Protein AF-A0A960JFP2-F1 (afdb_monomer)

Sequence (127 aa):
MFCPKCGKADQESDTFCRQCGVYLPDIDSLAKKQTTPEDHLKANTVMTFLTGIVSITLAIILYAMFLGKENTPVIIYIVAGFLTAMFAWQVQVFIRNLMLKKQLKEKRVIRDKGENDQNVIQPKPAN

Mean predicted aligned error: 14.15 Å

Foldseek 3Di:
DADPPPGDPDDDAQAADPPPRHHHHDPVVVVVPPPPVVVVLVVVLVVLVVVLVVLVVVLVVLCVVPVPDPPDDPVNVVSSVVSVVVSVVSVVVNVVSVVVVVVVVVVVVVVVVVVVVVVVPDPDPDD

Solvent-accessible surface area (backbone atoms only — not comparable to full-atom values): 7516 Å² total; per-residue (Å²): 79,65,40,93,88,77,65,48,67,86,44,66,68,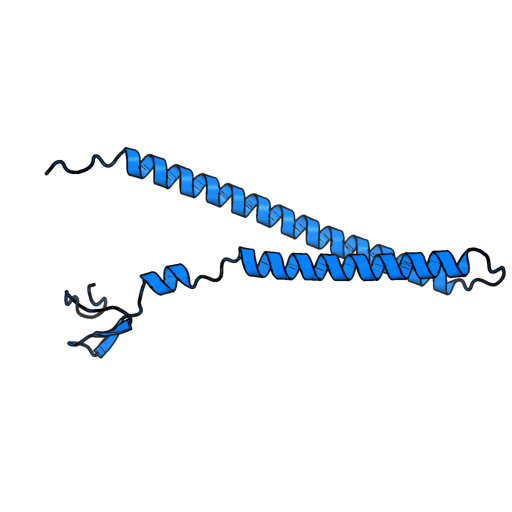70,36,60,41,93,84,78,66,49,75,37,74,40,64,70,58,54,67,68,62,55,72,52,72,63,56,62,51,48,55,52,51,53,52,53,50,52,52,47,50,54,54,49,53,52,49,49,51,53,52,65,73,46,76,82,48,95,81,66,63,72,64,57,59,54,51,48,52,51,50,51,52,54,46,52,49,52,50,53,55,48,53,54,52,49,52,52,49,52,54,53,52,52,54,47,54,54,50,56,50,54,53,51,58,55,57,69,72,54,73,77,83,82,127

Radius of gyration: 27.84 Å; Cα contacts (8 Å, |Δi|>4): 56; chains: 1; bounding box: 59×26×82 Å

Secondary structure (DSSP, 8-state):
---TTT--S-PPTTEE-TTT--EE--HHHHHHTS--HHHHHHHHHHHHHHHHHHHHHHHHHHHHHHTT-TT--THHHHHHHHHHHHHHHHHHHHHHHHHHHHHHHHHHHHHHHHHHHHHHHS-----

Structure (mmCIF, N/CA/C/O backbone):
data_AF-A0A960JFP2-F1
#
_entry.id   AF-A0A960JFP2-F1
#
loop_
_atom_site.group_PDB
_atom_site.id
_atom_site.type_symbol
_atom_site.label_atom_id
_atom_site.label_alt_id
_atom_site.label_comp_id
_atom_site.label_asym_id
_atom_site.label_entity_id
_atom_site.label_seq_id
_atom_site.pdbx_PDB_ins_code
_atom_site.Cartn_x
_atom_site.Cartn_y
_atom_site.Cartn_z
_atom_site.occupancy
_atom_site.B_iso_or_equiv
_atom_site.auth_seq_id
_atom_site.auth_comp_id
_atom_site.auth_asym_id
_atom_site.auth_atom_id
_atom_site.pdbx_PDB_model_num
ATOM 1 N N . MET A 1 1 ? 12.123 -1.844 -39.409 1.00 78.81 1 MET A N 1
ATOM 2 C CA . MET A 1 1 ? 12.119 -3.156 -38.706 1.00 78.81 1 MET A CA 1
ATOM 3 C C . MET A 1 1 ? 11.723 -4.291 -39.650 1.00 78.81 1 MET A C 1
ATOM 5 O O . MET A 1 1 ? 11.262 -4.013 -40.755 1.00 78.81 1 MET A O 1
ATOM 9 N N . PHE A 1 2 ? 11.899 -5.548 -39.229 1.00 88.88 2 PHE A N 1
ATOM 10 C CA . PHE A 1 2 ? 11.530 -6.734 -40.011 1.00 88.88 2 PHE A CA 1
ATOM 11 C C . PHE A 1 2 ? 10.124 -7.233 -39.662 1.00 88.88 2 PHE A C 1
ATOM 13 O O . PHE A 1 2 ? 9.726 -7.226 -38.499 1.00 88.88 2 PHE A O 1
ATOM 20 N N . CYS A 1 3 ? 9.382 -7.715 -40.660 1.00 90.62 3 CYS A N 1
ATOM 21 C CA . CYS A 1 3 ? 8.095 -8.369 -40.424 1.00 90.62 3 CYS A CA 1
ATOM 22 C C . CYS A 1 3 ? 8.292 -9.801 -39.883 1.00 90.62 3 CYS A C 1
ATOM 24 O O . CYS A 1 3 ? 8.909 -10.614 -40.575 1.00 90.62 3 CYS A O 1
ATOM 26 N N . PRO A 1 4 ? 7.702 -10.176 -38.732 1.00 87.38 4 PRO A N 1
ATOM 27 C CA . PRO A 1 4 ? 7.876 -11.511 -38.148 1.00 87.38 4 PRO A CA 1
ATOM 28 C C . PRO A 1 4 ? 7.197 -12.625 -38.957 1.00 87.38 4 PRO A C 1
ATOM 30 O O . PRO A 1 4 ? 7.538 -13.793 -38.809 1.00 87.38 4 PRO A O 1
ATOM 33 N N . LYS A 1 5 ? 6.228 -12.279 -39.814 1.00 90.88 5 LYS A N 1
ATOM 34 C CA . LYS A 1 5 ? 5.463 -13.256 -40.600 1.00 90.88 5 LYS A CA 1
ATOM 35 C C . LYS A 1 5 ? 6.095 -13.562 -41.958 1.00 90.88 5 LYS A C 1
ATOM 37 O O . LYS A 1 5 ? 6.000 -14.689 -42.425 1.00 90.88 5 LYS A O 1
ATOM 42 N N . CYS A 1 6 ? 6.693 -12.566 -42.614 1.00 92.12 6 CYS A N 1
ATOM 43 C CA . CYS A 1 6 ? 7.217 -12.714 -43.979 1.00 92.12 6 CYS A CA 1
ATOM 44 C C . CYS A 1 6 ? 8.692 -12.326 -44.149 1.00 92.12 6 CYS A C 1
ATOM 46 O O . CYS A 1 6 ? 9.213 -12.443 -45.253 1.00 92.12 6 CYS A O 1
ATOM 48 N N . GLY A 1 7 ? 9.360 -11.836 -43.101 1.00 89.88 7 GLY A N 1
ATOM 49 C CA . GLY A 1 7 ? 10.792 -11.522 -43.117 1.00 89.88 7 GLY A CA 1
ATOM 50 C C . GLY A 1 7 ? 11.191 -10.268 -43.901 1.00 89.88 7 GLY A C 1
ATOM 51 O O . GLY A 1 7 ? 12.378 -9.978 -44.011 1.00 89.88 7 GLY A O 1
ATOM 52 N N . LYS A 1 8 ? 10.239 -9.499 -44.447 1.00 91.44 8 LYS A N 1
ATOM 53 C CA . LYS A 1 8 ? 10.557 -8.290 -45.223 1.00 91.44 8 LYS A CA 1
ATOM 54 C C . LYS A 1 8 ? 11.175 -7.202 -44.339 1.00 91.44 8 LYS A C 1
ATOM 56 O O . LYS A 1 8 ? 10.623 -6.896 -43.280 1.00 91.44 8 LYS A O 1
ATOM 61 N N . ALA A 1 9 ? 12.285 -6.628 -44.801 1.00 87.38 9 ALA A N 1
ATOM 62 C CA . ALA A 1 9 ? 12.985 -5.507 -44.174 1.00 87.38 9 ALA A CA 1
ATOM 63 C C . ALA A 1 9 ? 12.273 -4.155 -44.413 1.00 87.38 9 ALA A C 1
ATOM 65 O O . ALA A 1 9 ? 11.277 -4.088 -45.142 1.00 87.38 9 ALA A O 1
ATOM 66 N N . ASP A 1 10 ? 12.787 -3.093 -43.782 1.00 84.19 10 ASP A N 1
ATOM 67 C CA . ASP A 1 10 ? 12.376 -1.689 -43.969 1.00 84.19 10 ASP A CA 1
ATOM 68 C C . ASP A 1 10 ? 10.866 -1.421 -43.864 1.00 84.19 10 ASP A C 1
ATOM 70 O O . ASP A 1 10 ? 10.265 -0.744 -44.696 1.00 84.19 10 ASP A O 1
ATOM 74 N N 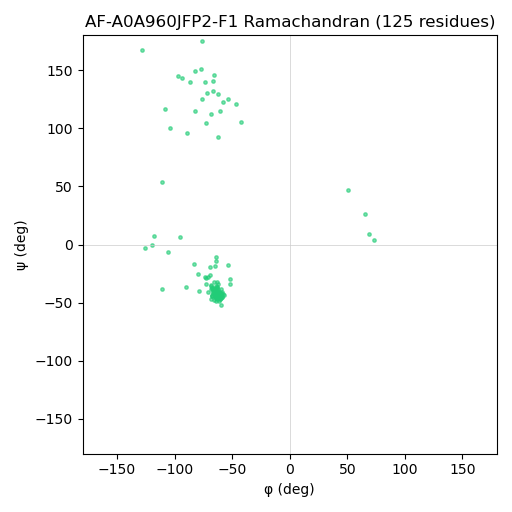. GLN A 1 11 ? 10.224 -1.973 -42.830 1.00 82.06 11 GLN A N 1
ATOM 75 C CA . GLN A 1 11 ? 8.859 -1.595 -42.445 1.00 82.06 11 GLN A CA 1
ATOM 76 C C . GLN A 1 11 ? 8.866 -0.557 -41.309 1.00 82.06 11 GLN A C 1
ATOM 78 O O . GLN A 1 11 ? 9.723 -0.626 -40.417 1.00 82.06 11 GLN A O 1
ATOM 83 N N . GLU A 1 12 ? 7.895 0.358 -41.337 1.00 83.88 12 GLU A N 1
ATOM 84 C CA . GLU A 1 12 ? 7.624 1.357 -40.291 1.00 83.88 12 GLU A CA 1
ATOM 85 C C . GLU A 1 12 ? 6.800 0.760 -39.144 1.00 83.88 12 GLU A C 1
ATOM 87 O O . GLU A 1 12 ? 5.997 -0.155 -39.355 1.00 83.88 12 GLU A O 1
ATOM 92 N N . SER A 1 13 ? 7.000 1.269 -37.927 1.00 82.06 13 SER A N 1
ATOM 93 C CA . SER A 1 13 ? 6.208 0.880 -36.760 1.00 82.06 13 SER A CA 1
ATOM 94 C C . SER A 1 13 ? 4.835 1.518 -36.739 1.00 82.06 13 SER A C 1
ATOM 96 O O . SER A 1 13 ? 4.627 2.565 -37.337 1.00 82.06 13 SER A O 1
ATOM 98 N N . ASP A 1 14 ? 3.878 0.814 -36.124 1.00 86.00 14 ASP A N 1
ATOM 99 C CA . ASP A 1 14 ? 2.461 1.194 -36.092 1.00 86.00 14 ASP A CA 1
ATOM 100 C C . ASP A 1 14 ? 1.773 1.179 -37.476 1.00 86.00 14 ASP A C 1
ATOM 102 O O . ASP A 1 14 ? 0.785 1.867 -37.727 1.00 86.00 14 ASP A O 1
ATOM 106 N N . THR A 1 15 ? 2.287 0.366 -38.405 1.00 89.00 15 THR A N 1
ATOM 107 C CA . THR A 1 15 ? 1.723 0.207 -39.754 1.00 89.00 15 THR A CA 1
ATOM 108 C C . THR A 1 15 ? 1.479 -1.260 -40.107 1.00 89.00 15 THR A C 1
ATOM 110 O O . THR A 1 15 ? 1.924 -2.184 -39.425 1.00 89.00 15 THR A O 1
ATOM 113 N 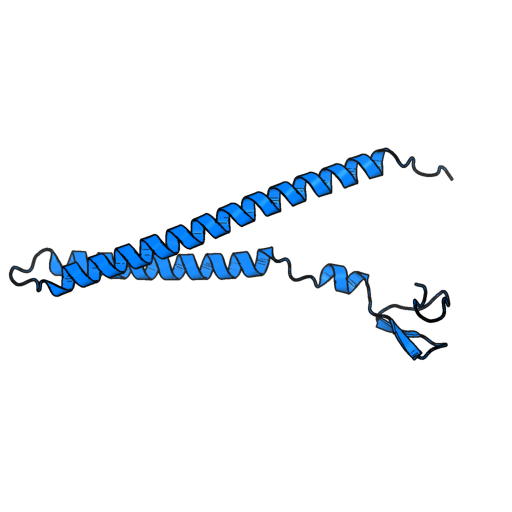N . PHE A 1 16 ? 0.743 -1.502 -41.193 1.00 92.19 16 PHE A N 1
ATOM 114 C CA . PHE A 1 16 ? 0.562 -2.846 -41.737 1.00 92.19 16 PHE A CA 1
ATOM 115 C C . PHE A 1 16 ? 1.697 -3.201 -42.699 1.00 92.19 16 PHE A C 1
ATOM 117 O O . PHE A 1 16 ? 2.101 -2.399 -43.541 1.00 92.19 16 PHE A O 1
ATOM 124 N N . CYS A 1 17 ? 2.169 -4.445 -42.633 1.00 92.69 17 CYS A N 1
ATOM 125 C CA . CYS A 1 17 ? 3.164 -4.960 -43.560 1.00 92.69 17 CYS A CA 1
ATOM 126 C C . CYS A 1 17 ? 2.656 -4.863 -45.001 1.00 92.69 17 CYS A C 1
ATOM 128 O O . CYS A 1 17 ? 1.672 -5.514 -45.359 1.00 92.69 17 CYS A O 1
ATOM 130 N N . ARG A 1 18 ? 3.409 -4.172 -45.864 1.00 91.44 18 ARG A N 1
ATOM 131 C CA . ARG A 1 18 ? 3.053 -3.974 -47.283 1.00 91.44 18 ARG A CA 1
ATOM 132 C C . ARG A 1 18 ? 2.997 -5.260 -48.119 1.00 91.44 18 ARG A C 1
ATOM 134 O O . ARG A 1 18 ? 2.576 -5.214 -49.266 1.00 91.44 18 ARG A O 1
ATOM 141 N N . GLN A 1 19 ? 3.473 -6.390 -47.590 1.00 91.69 19 GLN A N 1
ATOM 142 C CA . GLN A 1 19 ? 3.536 -7.660 -48.322 1.00 91.69 19 GLN A CA 1
ATOM 143 C C . GLN A 1 19 ? 2.566 -8.725 -47.808 1.00 91.69 19 GLN A C 1
ATOM 145 O O . GLN A 1 19 ? 2.017 -9.469 -48.609 1.00 91.69 19 GLN A O 1
ATOM 150 N N . CYS A 1 20 ? 2.365 -8.832 -46.493 1.00 93.38 20 CYS A N 1
ATOM 151 C CA . CYS A 1 20 ? 1.509 -9.877 -45.914 1.00 93.38 20 CYS A CA 1
ATOM 152 C C . CYS A 1 20 ? 0.317 -9.339 -45.113 1.00 93.38 20 CYS A C 1
ATOM 154 O O . CYS A 1 20 ? -0.449 -10.135 -44.574 1.00 93.38 20 CYS A O 1
ATOM 156 N N . GLY A 1 21 ? 0.177 -8.013 -45.002 1.00 91.38 21 GLY A N 1
ATOM 157 C CA . GLY A 1 21 ? -0.956 -7.360 -44.346 1.00 91.38 21 GLY A CA 1
ATOM 158 C C . GLY A 1 21 ? -1.033 -7.550 -42.830 1.00 91.38 21 GLY A C 1
ATOM 159 O O . GLY A 1 21 ? -2.043 -7.195 -42.236 1.00 91.38 21 GLY A O 1
ATOM 160 N N . VAL A 1 22 ? -0.009 -8.116 -42.178 1.00 92.44 22 VAL A N 1
ATOM 161 C CA . VAL A 1 22 ? 0.020 -8.209 -40.710 1.00 92.44 22 VAL A CA 1
ATOM 162 C C . VAL A 1 22 ? 0.299 -6.834 -40.107 1.00 92.44 22 VAL A C 1
ATOM 164 O O . VAL A 1 22 ? 1.119 -6.093 -40.642 1.00 92.44 22 VAL A O 1
ATOM 167 N N . TYR A 1 23 ? -0.376 -6.489 -39.014 1.00 91.12 23 TYR A N 1
ATOM 168 C CA . TYR A 1 23 ? -0.103 -5.265 -38.263 1.00 91.12 23 TYR A CA 1
ATOM 169 C C . TYR A 1 23 ? 1.226 -5.393 -37.511 1.00 91.12 23 TYR A C 1
ATOM 171 O O . TYR A 1 23 ? 1.461 -6.408 -36.849 1.00 91.12 23 TYR A O 1
ATOM 179 N N . LEU A 1 24 ? 2.102 -4.394 -37.639 1.00 89.69 24 LEU A N 1
ATOM 180 C CA . LEU A 1 24 ? 3.382 -4.339 -36.943 1.00 89.69 24 LEU A CA 1
ATOM 181 C C . LEU A 1 24 ? 3.270 -3.344 -35.782 1.00 89.69 24 LEU A C 1
ATOM 183 O O . LEU A 1 24 ? 3.363 -2.134 -36.008 1.00 89.69 24 LEU A O 1
ATOM 187 N N . PRO A 1 25 ? 3.078 -3.833 -34.544 1.00 84.38 25 PRO A N 1
ATOM 188 C CA . PRO A 1 25 ? 3.012 -2.960 -33.388 1.00 84.38 25 PRO A CA 1
ATOM 189 C C . PRO A 1 25 ? 4.361 -2.283 -33.162 1.00 84.38 25 PRO A C 1
ATOM 191 O O . PRO A 1 25 ? 5.422 -2.871 -33.385 1.00 84.38 25 PRO A O 1
ATOM 194 N N . ASP A 1 26 ? 4.310 -1.046 -32.690 1.00 84.69 26 ASP A N 1
ATOM 195 C CA . ASP A 1 26 ? 5.500 -0.314 -32.299 1.00 84.69 26 ASP A CA 1
ATOM 196 C C . ASP A 1 26 ? 6.074 -0.867 -30.987 1.00 84.69 26 ASP A C 1
ATOM 198 O O . ASP A 1 26 ? 5.533 -0.665 -29.899 1.00 84.69 26 ASP A O 1
ATOM 202 N N . ILE A 1 27 ? 7.166 -1.624 -31.103 1.00 77.06 27 ILE A N 1
ATOM 203 C CA . ILE A 1 27 ? 7.824 -2.279 -29.967 1.00 77.06 27 ILE A CA 1
ATOM 204 C C . ILE A 1 27 ? 8.357 -1.229 -28.974 1.00 77.06 27 ILE A C 1
ATOM 206 O O . ILE A 1 27 ? 8.311 -1.452 -27.761 1.00 77.06 27 ILE A O 1
ATOM 210 N N . ASP A 1 28 ? 8.778 -0.061 -29.470 1.00 73.25 28 ASP A N 1
ATOM 211 C CA . ASP A 1 28 ? 9.349 1.011 -28.651 1.00 73.25 28 ASP A CA 1
ATOM 212 C C . ASP A 1 28 ? 8.279 1.691 -27.779 1.00 73.25 28 ASP A C 1
ATOM 214 O O . ASP A 1 28 ? 8.493 1.929 -26.584 1.00 73.25 28 ASP A O 1
ATOM 218 N N . SER A 1 29 ? 7.079 1.940 -28.316 1.00 65.75 29 SER A N 1
ATOM 219 C CA . SER A 1 29 ? 5.962 2.447 -27.508 1.00 65.75 29 SER A CA 1
ATOM 220 C C . SER A 1 29 ? 5.356 1.395 -26.582 1.00 65.75 29 SER A C 1
ATOM 222 O O . SER A 1 29 ? 4.890 1.759 -25.500 1.00 65.75 29 SER A O 1
ATOM 224 N N . LEU A 1 30 ? 5.412 0.100 -26.915 1.00 62.62 30 LEU A N 1
ATOM 225 C CA . LEU A 1 30 ? 5.003 -0.965 -25.991 1.00 62.62 30 LEU A CA 1
ATOM 226 C C . LEU A 1 30 ? 5.939 -1.073 -24.782 1.00 62.62 30 LEU A C 1
ATOM 228 O O . LEU A 1 30 ? 5.461 -1.256 -23.660 1.00 62.62 30 LEU A O 1
ATOM 232 N N . ALA A 1 31 ? 7.246 -0.879 -24.977 1.00 62.72 31 ALA A N 1
ATOM 233 C CA . ALA A 1 31 ? 8.203 -0.788 -23.877 1.00 62.72 31 ALA A CA 1
ATOM 234 C C . ALA A 1 31 ? 7.929 0.434 -22.980 1.00 62.72 31 ALA A C 1
ATOM 236 O O . ALA A 1 31 ? 8.045 0.351 -21.757 1.00 62.72 31 ALA A O 1
ATOM 237 N N . LYS A 1 32 ? 7.490 1.556 -23.567 1.00 58.94 32 LYS A N 1
ATOM 238 C CA . LYS A 1 32 ? 7.173 2.795 -22.835 1.00 58.94 32 LYS A CA 1
ATOM 239 C C . LYS A 1 32 ? 5.798 2.780 -22.149 1.00 58.94 32 LYS A C 1
ATOM 241 O O . LYS A 1 32 ? 5.600 3.493 -21.169 1.00 58.94 32 LYS A O 1
ATOM 246 N N . LYS A 1 33 ? 4.846 1.982 -22.652 1.00 54.72 33 LYS A N 1
ATOM 247 C CA . LYS A 1 33 ? 3.461 1.883 -22.150 1.00 54.72 33 LYS A CA 1
ATOM 248 C C . LYS A 1 33 ? 3.244 0.738 -21.158 1.00 54.72 33 LYS A C 1
ATOM 250 O O . LYS A 1 33 ? 2.111 0.522 -20.728 1.00 54.72 33 LYS A O 1
ATOM 255 N N . GLN A 1 34 ? 4.293 0.031 -20.733 1.00 54.16 34 GLN A N 1
ATOM 256 C CA . GLN A 1 34 ? 4.228 -0.671 -19.455 1.00 54.16 34 GLN A CA 1
ATOM 257 C C . GLN A 1 34 ? 4.033 0.388 -18.369 1.00 54.16 34 GLN A C 1
ATOM 259 O O . GLN A 1 34 ? 4.996 0.953 -17.862 1.00 54.16 34 GLN A O 1
ATOM 264 N N . THR A 1 35 ? 2.771 0.666 -18.028 1.00 48.75 35 THR A N 1
ATOM 265 C CA . THR A 1 35 ? 2.381 1.263 -16.752 1.00 48.75 35 THR A CA 1
ATOM 266 C C . THR A 1 35 ? 3.205 0.567 -15.693 1.00 48.75 35 THR A C 1
ATOM 268 O O . THR A 1 35 ? 3.007 -0.622 -15.424 1.00 48.75 35 THR A O 1
ATOM 271 N N . THR A 1 36 ? 4.203 1.276 -15.179 1.00 53.22 36 THR A N 1
ATOM 272 C CA . THR A 1 36 ? 5.151 0.730 -14.231 1.00 53.22 36 THR A CA 1
ATOM 273 C C . THR A 1 36 ? 4.318 0.148 -13.093 1.00 53.22 36 THR A C 1
ATOM 275 O O . THR A 1 36 ? 3.496 0.875 -12.529 1.00 53.22 36 THR A O 1
ATOM 278 N N . PRO A 1 37 ? 4.472 -1.136 -12.714 1.00 55.78 37 PRO A N 1
ATOM 279 C CA . PRO A 1 37 ? 3.741 -1.705 -11.576 1.00 55.78 37 PRO A CA 1
ATOM 280 C C . PRO A 1 37 ? 3.922 -0.867 -10.295 1.00 55.78 37 PRO A C 1
ATOM 282 O O . PRO A 1 37 ? 3.121 -0.939 -9.366 1.00 55.78 37 PRO A O 1
ATOM 285 N N . GLU A 1 38 ? 4.941 -0.005 -10.272 1.00 58.59 38 GLU A N 1
ATOM 286 C CA . GLU A 1 38 ? 5.192 1.005 -9.251 1.00 58.59 38 GLU A CA 1
ATOM 287 C C . GLU A 1 38 ? 4.110 2.083 -9.116 1.00 58.59 38 GLU A C 1
ATOM 289 O O . GLU A 1 38 ? 3.855 2.516 -7.992 1.00 58.59 38 GLU A O 1
ATOM 294 N N . ASP A 1 39 ? 3.451 2.499 -10.198 1.00 60.69 39 ASP A N 1
ATOM 295 C CA . ASP A 1 39 ? 2.465 3.585 -10.145 1.00 60.69 39 ASP A CA 1
ATOM 296 C C . ASP A 1 39 ? 1.127 3.094 -9.587 1.00 60.69 39 ASP A C 1
ATOM 298 O O . ASP A 1 39 ? 0.550 3.732 -8.702 1.00 60.69 39 ASP A O 1
ATOM 302 N N . HIS A 1 40 ? 0.703 1.884 -9.967 1.00 60.00 40 HIS A N 1
ATOM 303 C CA . HIS A 1 40 ? -0.433 1.213 -9.327 1.00 60.00 40 HIS A CA 1
ATOM 304 C C . HIS A 1 40 ? -0.159 0.921 -7.842 1.00 60.00 40 HIS A C 1
ATOM 306 O O . HIS A 1 40 ? -1.040 1.084 -6.996 1.00 60.00 40 HIS A O 1
ATOM 312 N N . LEU A 1 41 ? 1.083 0.568 -7.488 1.00 62.34 41 LEU A N 1
ATOM 313 C CA . LEU A 1 41 ? 1.493 0.374 -6.096 1.00 62.34 41 LEU A CA 1
ATOM 314 C C . LEU A 1 41 ? 1.508 1.680 -5.289 1.00 62.34 41 LEU A C 1
ATOM 316 O O . LEU A 1 41 ? 1.214 1.647 -4.092 1.00 62.34 41 LEU A O 1
ATOM 320 N N . LYS A 1 42 ? 1.868 2.821 -5.891 1.00 65.19 42 LYS A N 1
ATOM 321 C CA . LYS A 1 42 ? 1.812 4.141 -5.237 1.00 65.19 42 LYS A CA 1
ATOM 322 C C . LYS A 1 42 ? 0.372 4.575 -4.987 1.00 65.19 42 LYS A C 1
ATOM 324 O O . LYS A 1 42 ? 0.065 4.939 -3.855 1.00 65.19 42 LYS A O 1
ATOM 329 N N . ALA A 1 43 ? -0.509 4.457 -5.981 1.00 69.00 43 ALA A N 1
ATOM 330 C CA . ALA A 1 43 ? -1.923 4.798 -5.823 1.00 69.00 43 ALA A CA 1
ATOM 331 C C . ALA A 1 43 ? -2.585 3.966 -4.712 1.00 69.00 43 ALA A C 1
ATOM 333 O O . ALA A 1 43 ? -3.244 4.514 -3.828 1.00 69.00 43 ALA A O 1
ATOM 334 N N . ASN A 1 44 ? -2.319 2.655 -4.687 1.00 70.62 44 ASN A N 1
ATOM 335 C CA . ASN A 1 44 ? -2.883 1.776 -3.665 1.00 70.62 44 ASN A CA 1
ATOM 336 C C . ASN A 1 44 ? -2.303 2.062 -2.263 1.00 70.62 44 ASN A C 1
ATOM 338 O O . ASN A 1 44 ? -3.032 2.050 -1.280 1.00 70.62 44 ASN A O 1
ATOM 342 N N . THR A 1 45 ? -1.012 2.415 -2.168 1.00 75.31 45 THR A N 1
ATOM 343 C CA . THR A 1 45 ? -0.365 2.845 -0.907 1.00 75.31 45 THR A CA 1
ATOM 344 C C . THR A 1 45 ? -1.031 4.101 -0.337 1.00 75.31 45 THR A C 1
ATOM 346 O O . THR A 1 45 ? -1.319 4.155 0.856 1.00 75.31 45 THR A O 1
ATOM 349 N N . VAL A 1 46 ? -1.280 5.107 -1.181 1.00 79.50 46 VAL A N 1
ATOM 350 C CA . VAL A 1 46 ? -1.894 6.374 -0.754 1.00 79.50 46 VAL A CA 1
ATOM 351 C C . VAL A 1 46 ? -3.318 6.142 -0.255 1.00 79.50 46 VAL A C 1
ATOM 353 O O . VAL A 1 46 ? -3.681 6.665 0.798 1.00 79.50 46 VAL A O 1
ATOM 356 N N . MET A 1 47 ? -4.096 5.307 -0.950 1.00 77.56 47 MET A N 1
ATOM 357 C CA . MET A 1 47 ? -5.461 4.983 -0.533 1.00 77.56 47 MET A CA 1
ATOM 358 C C . MET A 1 47 ? -5.490 4.302 0.846 1.00 77.56 47 MET A C 1
ATOM 360 O O . MET A 1 47 ? -6.276 4.714 1.701 1.00 77.56 47 MET A O 1
ATOM 364 N N . THR A 1 48 ? -4.607 3.322 1.096 1.00 76.69 48 THR A N 1
ATOM 365 C CA . THR A 1 48 ? -4.499 2.638 2.401 1.00 76.69 48 THR A CA 1
ATOM 366 C C . THR A 1 48 ? -4.086 3.594 3.522 1.00 76.69 48 THR A C 1
ATOM 368 O O . THR A 1 48 ? -4.588 3.505 4.640 1.00 76.69 48 THR A O 1
ATOM 371 N N . PHE A 1 49 ? -3.194 4.542 3.230 1.00 81.62 49 PHE A N 1
ATOM 372 C CA . PHE A 1 49 ? -2.745 5.525 4.214 1.00 81.62 49 PHE A CA 1
ATOM 373 C C . PHE A 1 49 ? -3.875 6.483 4.616 1.00 81.62 49 PHE A C 1
ATOM 375 O O . PHE A 1 49 ? -4.103 6.710 5.802 1.00 81.62 49 PHE A O 1
ATOM 382 N N . LEU A 1 50 ? -4.636 6.981 3.635 1.00 84.12 50 LEU A N 1
ATOM 383 C CA . LEU A 1 50 ? -5.811 7.829 3.859 1.00 84.12 50 LEU A CA 1
ATOM 384 C C . LEU A 1 50 ? -6.883 7.119 4.690 1.00 84.12 50 LEU A C 1
ATOM 386 O O . LEU A 1 50 ? -7.391 7.690 5.652 1.00 84.12 50 LEU A O 1
ATOM 390 N N . THR A 1 51 ? -7.191 5.862 4.363 1.00 83.00 51 THR A N 1
ATOM 391 C CA . THR A 1 51 ? -8.161 5.070 5.140 1.00 83.00 51 THR A CA 1
ATOM 392 C C . THR A 1 51 ? -7.672 4.794 6.561 1.00 83.00 51 THR A C 1
ATOM 394 O O . THR A 1 51 ? -8.463 4.880 7.500 1.00 83.00 51 THR A O 1
ATOM 397 N N . GLY A 1 52 ? -6.373 4.539 6.742 1.00 82.81 52 GLY A N 1
ATOM 398 C CA . GLY A 1 52 ? -5.756 4.403 8.061 1.00 82.81 52 GLY A CA 1
ATOM 399 C C . GLY A 1 52 ? -5.887 5.670 8.911 1.00 82.81 52 GLY A C 1
ATOM 400 O O . GLY A 1 52 ? -6.314 5.585 10.062 1.00 82.81 52 GLY A O 1
ATOM 401 N N . ILE A 1 53 ? -5.593 6.845 8.337 1.00 86.06 53 ILE A N 1
ATOM 402 C CA . ILE A 1 53 ? -5.737 8.138 9.026 1.00 86.06 53 ILE A CA 1
ATOM 403 C C . ILE A 1 53 ? -7.188 8.355 9.446 1.00 86.06 53 ILE A C 1
ATOM 405 O O . ILE A 1 53 ? -7.438 8.592 10.622 1.00 86.06 53 ILE A O 1
ATOM 409 N N . VAL A 1 54 ? -8.145 8.215 8.523 1.00 86.75 54 VAL A N 1
ATOM 410 C CA . VAL A 1 54 ? -9.574 8.424 8.816 1.00 86.75 54 VAL A CA 1
ATOM 411 C C . VAL A 1 54 ? -10.046 7.509 9.949 1.00 86.75 54 VAL A C 1
ATOM 413 O O . VAL A 1 54 ? -10.723 7.972 10.866 1.00 86.75 54 VAL A O 1
ATOM 416 N N . SER A 1 55 ? -9.642 6.234 9.932 1.00 84.25 55 SER A N 1
ATOM 417 C CA . SER A 1 55 ? -9.983 5.274 10.988 1.00 84.25 55 SER A CA 1
ATOM 418 C C . SER A 1 55 ? -9.413 5.675 12.352 1.00 84.25 55 SER A C 1
ATOM 420 O O . SER A 1 55 ? -10.121 5.593 13.356 1.00 84.25 55 SER A O 1
ATOM 422 N N . ILE A 1 56 ? -8.150 6.113 12.409 1.00 83.50 56 ILE A N 1
ATOM 423 C CA . ILE A 1 56 ? -7.525 6.583 13.653 1.00 83.50 56 ILE A CA 1
ATOM 424 C C . ILE A 1 56 ? -8.212 7.854 14.147 1.00 83.50 56 ILE A C 1
ATOM 426 O O . ILE A 1 56 ? -8.550 7.946 15.323 1.00 83.50 56 ILE A O 1
ATOM 430 N N . THR A 1 57 ? -8.428 8.833 13.268 1.00 86.88 57 THR A N 1
ATOM 431 C CA . THR A 1 57 ? -9.061 10.103 13.631 1.00 86.88 57 THR A CA 1
ATOM 432 C C . THR A 1 57 ? -10.448 9.861 14.218 1.00 86.88 57 THR A C 1
ATOM 434 O O . THR A 1 57 ? -10.771 10.426 15.259 1.00 86.88 57 THR A O 1
ATOM 437 N N . LEU A 1 58 ? -11.235 8.961 13.621 1.00 83.62 58 LEU A N 1
ATOM 438 C CA . LEU A 1 58 ? -12.549 8.590 14.142 1.00 83.62 58 LEU A CA 1
ATOM 439 C C . LEU A 1 58 ? -12.457 7.928 15.528 1.00 83.62 58 LEU A C 1
ATOM 441 O O . LEU A 1 58 ? -13.226 8.272 16.423 1.00 83.62 58 LEU A O 1
ATOM 445 N N . ALA A 1 59 ? -11.491 7.026 15.730 1.00 81.75 59 ALA A N 1
ATOM 446 C CA . ALA A 1 59 ? -11.260 6.386 17.024 1.00 81.75 59 ALA A CA 1
ATOM 447 C C . ALA A 1 59 ? -10.849 7.397 18.109 1.00 81.75 59 ALA A C 1
ATOM 449 O O . ALA A 1 59 ? -11.362 7.339 19.224 1.00 81.75 59 ALA A O 1
ATOM 450 N N . ILE A 1 60 ? -9.977 8.356 17.778 1.00 84.75 60 ILE A N 1
ATOM 451 C CA . ILE A 1 60 ? -9.549 9.424 18.694 1.00 84.75 60 ILE A CA 1
ATOM 452 C C . ILE A 1 60 ? -10.724 10.339 19.046 1.00 84.75 60 ILE A C 1
ATOM 454 O O . ILE A 1 60 ? -10.892 10.670 20.215 1.00 84.75 60 ILE A O 1
ATOM 458 N N . ILE A 1 61 ? -11.553 10.725 18.070 1.00 85.00 61 ILE A N 1
ATOM 459 C CA . ILE A 1 61 ? -12.742 11.557 18.312 1.00 85.00 61 ILE A CA 1
ATOM 460 C C . ILE A 1 61 ? -13.705 10.846 19.264 1.00 85.00 61 ILE A C 1
ATOM 462 O O . ILE A 1 61 ? -14.166 11.448 20.232 1.00 85.00 61 ILE A O 1
ATOM 466 N N . LEU A 1 62 ? -13.977 9.558 19.030 1.00 82.25 62 LEU A N 1
ATOM 467 C CA . LEU A 1 62 ? -14.814 8.763 19.928 1.00 82.25 62 LEU A CA 1
ATOM 468 C C . LEU A 1 62 ? -14.202 8.680 21.329 1.00 82.25 62 LEU A C 1
ATOM 470 O O . LEU A 1 62 ? -14.892 8.909 22.315 1.00 82.25 62 LEU A O 1
ATOM 474 N N . TYR A 1 63 ? -12.902 8.422 21.437 1.00 80.12 63 TYR A N 1
ATOM 475 C CA . TYR A 1 63 ? -12.231 8.365 22.732 1.00 80.12 63 TYR A CA 1
ATOM 476 C C . TYR A 1 63 ? -12.299 9.713 23.476 1.00 80.12 63 TYR A C 1
ATOM 478 O O . TYR A 1 63 ? -12.651 9.758 24.653 1.00 80.12 63 TYR A O 1
ATOM 486 N N . ALA A 1 64 ? -12.050 10.824 22.777 1.00 81.81 64 ALA A N 1
ATOM 487 C CA . ALA A 1 64 ? -12.059 12.170 23.341 1.00 81.81 64 ALA A CA 1
ATOM 488 C C . ALA A 1 64 ? -13.456 12.627 23.791 1.00 81.81 64 ALA A C 1
ATOM 490 O O . ALA A 1 64 ? -13.584 13.225 24.856 1.00 81.81 64 ALA A O 1
ATOM 491 N N . MET A 1 65 ? -14.511 12.328 23.022 1.00 80.06 65 MET A N 1
ATOM 492 C CA . MET A 1 65 ? -15.878 12.717 23.398 1.00 80.06 65 MET A CA 1
ATOM 493 C C . MET A 1 65 ? -16.420 11.945 24.607 1.00 80.06 65 MET A C 1
ATOM 495 O O . MET A 1 65 ? -17.307 12.446 25.298 1.00 80.06 65 MET A O 1
ATOM 499 N N . PHE A 1 66 ? -15.924 10.733 24.861 1.00 74.56 66 PHE A N 1
ATOM 500 C CA . PHE A 1 66 ? -16.496 9.838 25.869 1.00 74.56 66 PHE A CA 1
ATOM 501 C C . PHE A 1 66 ? -15.673 9.716 27.160 1.00 74.56 66 PHE A C 1
ATOM 503 O O . PHE A 1 66 ? -16.180 9.167 28.134 1.00 74.56 66 PHE A O 1
ATOM 510 N N . LEU A 1 67 ? -14.469 10.299 27.237 1.00 70.94 67 LEU A N 1
ATOM 511 C CA . LEU A 1 67 ? -13.611 10.210 28.430 1.00 70.94 67 LEU A CA 1
ATOM 512 C C . LEU A 1 67 ? -14.169 10.874 29.703 1.00 70.94 67 LEU A C 1
ATOM 514 O O . LEU A 1 67 ? -13.640 10.644 30.786 1.00 70.94 67 LEU A O 1
ATOM 518 N N . GLY A 1 68 ? -15.209 11.700 29.584 1.00 68.25 68 GLY A N 1
ATOM 519 C CA . GLY A 1 68 ? -15.792 12.447 30.702 1.00 68.25 68 GLY A CA 1
ATOM 520 C C . GLY A 1 68 ? -17.248 12.109 31.016 1.00 68.25 68 GLY A C 1
ATOM 521 O O . GLY A 1 68 ? -17.865 12.821 31.801 1.00 68.25 68 GLY A O 1
ATOM 522 N N . LYS A 1 69 ? -17.838 11.082 30.385 1.00 74.06 69 LYS A N 1
ATOM 523 C CA . LYS A 1 69 ? -19.266 10.774 30.546 1.00 74.06 69 LYS A CA 1
ATOM 524 C C . LYS A 1 69 ? -19.452 9.504 31.380 1.00 74.06 69 LYS A C 1
ATOM 526 O O . LYS A 1 69 ? -19.081 8.409 30.978 1.00 74.06 69 LYS A O 1
ATOM 531 N N . GLU A 1 70 ? -20.087 9.657 32.535 1.00 75.06 70 GLU A N 1
ATOM 532 C CA . GLU A 1 70 ? -20.268 8.615 33.562 1.00 75.06 70 GLU A CA 1
ATOM 533 C C . GLU A 1 70 ? -21.145 7.435 33.088 1.00 75.06 70 GLU A C 1
ATOM 535 O O . GLU A 1 70 ? -21.067 6.334 33.618 1.00 75.06 70 GLU A O 1
ATOM 540 N N . ASN A 1 71 ? -21.929 7.643 32.024 1.00 74.69 71 ASN A N 1
ATOM 541 C CA . ASN A 1 71 ? -22.812 6.650 31.406 1.00 74.69 71 ASN A CA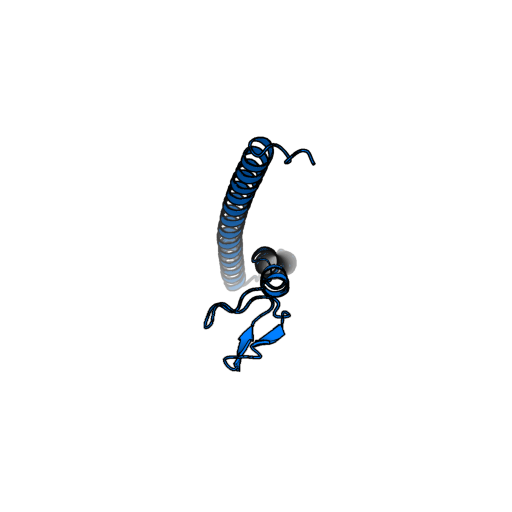 1
ATOM 542 C C . ASN A 1 71 ? -22.312 6.241 30.013 1.00 74.69 71 ASN A C 1
ATOM 544 O O . ASN A 1 71 ? -23.035 6.375 29.023 1.00 74.69 71 ASN A O 1
ATOM 548 N N . THR A 1 72 ? -21.054 5.817 29.906 1.00 72.19 72 THR A N 1
ATOM 549 C CA . THR A 1 72 ? -20.487 5.396 28.617 1.00 72.19 72 THR A CA 1
ATOM 550 C C . THR A 1 72 ? -20.891 3.945 28.313 1.00 72.19 72 THR A C 1
ATOM 552 O O . THR A 1 72 ? -20.501 3.040 29.051 1.00 72.19 72 THR A O 1
ATOM 555 N N . PRO A 1 73 ? -21.682 3.680 27.255 1.00 79.88 73 PRO A N 1
ATOM 556 C CA . PRO A 1 73 ? -22.127 2.328 26.930 1.00 79.88 73 PRO A CA 1
ATOM 557 C C . PRO A 1 73 ? -20.965 1.427 26.492 1.00 79.88 73 PRO A C 1
ATOM 559 O O . PRO A 1 73 ? -20.110 1.826 25.701 1.00 79.88 73 PRO A O 1
ATOM 562 N N . VAL A 1 74 ? -21.000 0.165 26.933 1.00 82.06 74 VAL A N 1
ATOM 563 C CA . VAL A 1 74 ? -20.001 -0.887 26.636 1.00 82.06 74 VAL A CA 1
ATOM 564 C C . VAL A 1 74 ? -19.719 -1.044 25.132 1.00 82.06 74 VAL A C 1
ATOM 566 O O . VAL A 1 74 ? -18.600 -1.363 24.735 1.00 82.06 74 VAL A O 1
ATOM 569 N N . ILE A 1 75 ? -20.709 -0.748 24.284 1.00 80.94 75 ILE A N 1
ATOM 570 C CA . ILE A 1 75 ? -20.605 -0.759 22.816 1.00 80.94 75 ILE A CA 1
ATOM 571 C C . ILE A 1 75 ? -19.417 0.078 22.314 1.00 80.94 75 ILE A C 1
ATOM 573 O O . ILE A 1 75 ? -18.776 -0.310 21.342 1.00 80.94 75 ILE A O 1
ATOM 577 N N . ILE A 1 76 ? -19.071 1.181 22.982 1.00 81.44 76 ILE A N 1
ATOM 578 C CA . ILE A 1 76 ? -17.972 2.062 22.555 1.00 81.44 76 ILE A CA 1
ATOM 579 C C . ILE A 1 76 ? -16.620 1.351 22.642 1.00 81.44 76 ILE A C 1
ATOM 581 O O . ILE A 1 76 ? -15.807 1.476 21.728 1.00 81.44 76 ILE A O 1
ATOM 585 N N . TYR A 1 77 ? -16.397 0.542 23.680 1.00 79.31 77 TYR A N 1
ATOM 586 C CA . TYR A 1 77 ? -15.173 -0.251 23.807 1.00 79.31 77 TYR A CA 1
ATOM 587 C C . TYR A 1 77 ? -15.092 -1.348 22.741 1.00 79.31 77 TYR A C 1
ATOM 589 O O . TYR A 1 77 ? -14.020 -1.588 22.189 1.00 79.31 77 TYR A O 1
ATOM 597 N N . ILE A 1 78 ? -16.227 -1.966 22.396 1.00 84.69 78 ILE A N 1
ATOM 598 C CA . ILE A 1 78 ? -16.298 -2.973 21.326 1.00 84.69 78 ILE A CA 1
ATOM 599 C C . ILE A 1 78 ? -15.965 -2.333 19.972 1.00 84.69 78 ILE A C 1
ATOM 601 O O . ILE A 1 78 ? -15.151 -2.866 19.219 1.00 84.69 78 ILE A O 1
ATOM 605 N N . VAL A 1 79 ? -16.539 -1.161 19.682 1.00 83.00 79 VAL A N 1
ATOM 606 C CA . VAL A 1 79 ? -16.270 -0.411 18.446 1.00 83.00 79 VAL A CA 1
ATOM 607 C C . VAL A 1 79 ? -14.807 0.037 18.379 1.00 83.00 79 VAL A C 1
ATOM 609 O O . VAL A 1 79 ? -14.166 -0.129 17.343 1.00 83.00 79 VAL A O 1
ATOM 612 N N . ALA A 1 80 ? -14.243 0.537 19.481 1.00 80.19 80 ALA A N 1
ATOM 613 C CA . ALA A 1 80 ? -12.831 0.915 19.555 1.00 80.19 80 ALA A CA 1
ATOM 614 C C . ALA A 1 80 ? -11.892 -0.290 19.337 1.00 80.19 80 ALA A C 1
ATOM 616 O O . ALA A 1 80 ? -10.902 -0.191 18.604 1.00 80.19 80 ALA A O 1
ATOM 617 N N . GLY A 1 81 ? -12.224 -1.451 19.908 1.00 84.75 81 GLY A N 1
ATOM 618 C CA . GLY A 1 81 ? -11.499 -2.703 19.676 1.00 84.75 81 GLY A CA 1
ATOM 619 C C . GLY A 1 81 ? -11.575 -3.165 18.217 1.00 84.75 81 GLY A C 1
ATOM 620 O O . GLY A 1 81 ? -10.570 -3.551 17.625 1.00 84.75 81 GLY A O 1
ATOM 621 N N . PHE A 1 82 ? -12.746 -3.057 17.587 1.00 87.12 82 PHE A N 1
ATOM 622 C CA . PHE A 1 82 ? -12.911 -3.420 16.180 1.00 87.12 82 PHE A CA 1
ATOM 623 C C . PHE A 1 82 ? -12.127 -2.488 15.240 1.00 87.12 82 PHE A C 1
ATOM 625 O O . PHE A 1 82 ? -11.461 -2.956 14.316 1.00 87.12 82 PHE A O 1
ATOM 632 N N . LEU A 1 83 ? -12.144 -1.177 15.505 1.00 83.62 83 LEU A N 1
ATOM 633 C CA . LEU A 1 83 ? -11.383 -0.184 14.738 1.00 83.62 83 LEU A CA 1
ATOM 634 C C . LEU A 1 83 ? -9.870 -0.407 14.844 1.00 83.62 83 LEU A C 1
ATOM 636 O O . LEU A 1 83 ? -9.163 -0.319 13.841 1.00 83.62 83 LEU A O 1
ATOM 640 N N . THR A 1 84 ? -9.367 -0.741 16.033 1.00 82.56 84 THR A N 1
ATOM 641 C CA . THR A 1 84 ? -7.940 -1.049 16.221 1.00 82.56 84 THR A CA 1
ATOM 642 C C . THR A 1 84 ? -7.536 -2.355 15.538 1.00 82.56 84 THR A C 1
ATOM 644 O O . THR A 1 84 ? -6.477 -2.400 14.913 1.00 82.56 84 THR A O 1
ATOM 647 N N . ALA A 1 85 ? -8.388 -3.385 15.553 1.00 86.69 85 ALA A N 1
ATOM 648 C CA . ALA A 1 85 ? -8.149 -4.626 14.815 1.00 86.69 85 ALA A CA 1
ATOM 649 C C . ALA A 1 85 ? -8.125 -4.405 13.288 1.00 86.69 85 ALA A C 1
ATOM 651 O O . ALA A 1 85 ? -7.215 -4.880 12.605 1.00 86.69 85 ALA A O 1
ATOM 652 N N . MET A 1 86 ? -9.076 -3.631 12.752 1.00 85.12 86 MET A N 1
ATOM 653 C CA . MET A 1 86 ? -9.088 -3.214 11.342 1.00 85.12 86 MET A CA 1
ATOM 654 C C . MET A 1 86 ? -7.830 -2.418 10.977 1.00 85.12 86 MET A C 1
ATOM 656 O O . MET A 1 86 ? -7.223 -2.668 9.937 1.00 85.12 86 MET A O 1
ATOM 660 N N . PHE A 1 87 ? -7.392 -1.502 11.843 1.00 83.69 87 PHE A N 1
ATOM 661 C CA . PHE A 1 87 ? -6.159 -0.751 11.629 1.00 83.69 87 PHE A CA 1
ATOM 662 C C . PHE A 1 87 ? -4.923 -1.662 11.622 1.00 83.69 87 PHE A C 1
ATOM 664 O O . PHE A 1 87 ? -4.098 -1.574 10.712 1.00 83.69 87 PHE A O 1
ATOM 671 N N . ALA A 1 88 ? -4.818 -2.591 12.576 1.00 85.25 88 ALA A N 1
ATOM 672 C CA . ALA A 1 88 ? -3.730 -3.566 12.622 1.00 85.25 88 ALA A CA 1
ATOM 673 C C . ALA A 1 88 ? -3.681 -4.426 11.346 1.00 85.25 88 ALA A C 1
ATOM 675 O O . ALA A 1 88 ? -2.606 -4.644 10.785 1.00 85.25 88 ALA A O 1
ATOM 676 N N . TRP A 1 89 ? -4.844 -4.837 10.831 1.00 84.56 89 TRP A N 1
ATOM 677 C CA . TRP A 1 89 ? -4.947 -5.558 9.562 1.00 84.56 89 TRP A CA 1
ATOM 678 C C . TRP A 1 89 ? -4.428 -4.732 8.376 1.00 84.56 89 TRP A C 1
ATOM 680 O O . TRP A 1 89 ? -3.638 -5.228 7.569 1.00 84.56 89 TRP A O 1
ATOM 690 N N . GLN A 1 90 ? -4.811 -3.454 8.289 1.00 84.50 90 GLN A N 1
ATOM 691 C CA . GLN A 1 90 ? -4.321 -2.546 7.244 1.00 84.50 90 GLN A CA 1
ATOM 692 C C . GLN A 1 90 ? -2.798 -2.371 7.315 1.00 84.50 90 GLN A C 1
ATOM 694 O O . GLN A 1 90 ? -2.118 -2.435 6.288 1.00 84.50 90 GLN A O 1
ATOM 699 N N . VAL A 1 91 ? -2.239 -2.234 8.522 1.00 84.00 91 VAL A N 1
ATOM 700 C CA . VAL A 1 91 ? -0.786 -2.159 8.741 1.00 84.00 91 VAL A CA 1
ATOM 701 C C . VAL A 1 91 ? -0.091 -3.445 8.287 1.00 84.00 91 VAL A C 1
ATOM 703 O O . VAL A 1 91 ? 0.946 -3.383 7.628 1.00 84.00 91 VAL A O 1
ATOM 706 N N . GLN A 1 92 ? -0.665 -4.615 8.565 1.00 86.50 92 GLN A N 1
ATOM 707 C CA . GLN A 1 92 ? -0.085 -5.894 8.156 1.00 86.50 92 GLN A CA 1
ATOM 708 C C . GLN A 1 92 ? -0.051 -6.055 6.626 1.00 86.50 92 GLN A C 1
ATOM 710 O O . GLN A 1 92 ? 0.981 -6.438 6.063 1.00 86.50 92 GLN A O 1
ATOM 715 N N . VAL A 1 93 ? -1.141 -5.709 5.932 1.00 85.31 93 VAL A N 1
ATOM 716 C CA . VAL A 1 93 ? -1.191 -5.690 4.456 1.00 85.31 93 VAL A CA 1
ATOM 717 C C . VAL A 1 93 ? -0.180 -4.688 3.895 1.00 85.31 93 VAL A C 1
ATOM 719 O O . VAL A 1 93 ? 0.530 -4.981 2.928 1.00 85.31 93 VAL A O 1
ATOM 722 N N . PHE A 1 94 ? -0.055 -3.527 4.536 1.00 82.06 94 PHE A N 1
ATOM 723 C CA . PHE A 1 94 ? 0.893 -2.494 4.148 1.00 82.06 94 PHE A CA 1
ATOM 724 C C . PHE A 1 94 ? 2.352 -2.952 4.270 1.00 82.06 94 PHE A C 1
ATOM 726 O O . PHE A 1 94 ? 3.125 -2.805 3.321 1.00 82.06 94 PHE A O 1
ATOM 733 N N . ILE A 1 95 ? 2.729 -3.576 5.389 1.00 84.12 95 ILE A N 1
ATOM 734 C CA . ILE A 1 95 ? 4.075 -4.132 5.594 1.00 84.12 95 ILE A CA 1
ATOM 735 C C . ILE A 1 95 ? 4.388 -5.186 4.527 1.00 84.12 95 ILE A C 1
ATOM 737 O O . ILE A 1 95 ? 5.480 -5.181 3.953 1.00 84.12 95 ILE A O 1
ATOM 741 N N . ARG A 1 96 ? 3.424 -6.055 4.201 1.00 86.19 96 ARG A N 1
ATOM 742 C CA . ARG A 1 96 ? 3.588 -7.064 3.146 1.00 86.19 96 ARG A CA 1
ATOM 743 C C . ARG A 1 96 ? 3.815 -6.422 1.771 1.00 86.19 96 ARG A C 1
ATOM 745 O O . ARG A 1 96 ? 4.696 -6.859 1.031 1.00 86.19 96 ARG A O 1
ATOM 752 N N . ASN A 1 97 ? 3.099 -5.342 1.460 1.00 80.44 97 ASN A N 1
ATOM 753 C CA . ASN A 1 97 ? 3.316 -4.559 0.240 1.00 80.44 97 ASN A CA 1
ATOM 754 C C . ASN A 1 97 ? 4.684 -3.856 0.220 1.00 80.44 97 ASN A C 1
ATOM 756 O O . ASN A 1 97 ? 5.334 -3.802 -0.826 1.00 80.44 97 ASN A O 1
ATOM 760 N N . LEU A 1 98 ? 5.164 -3.350 1.361 1.00 81.81 98 LEU A N 1
ATOM 761 C CA . LEU A 1 98 ? 6.506 -2.767 1.467 1.00 81.81 98 LEU A CA 1
ATOM 762 C C . LEU A 1 98 ? 7.615 -3.810 1.280 1.00 81.81 98 LEU A C 1
ATOM 764 O O . LEU A 1 98 ? 8.608 -3.525 0.609 1.00 81.81 98 LEU A O 1
ATOM 768 N N . MET A 1 99 ? 7.446 -5.019 1.822 1.00 82.69 99 MET A N 1
ATOM 769 C CA . MET A 1 99 ? 8.374 -6.138 1.610 1.00 82.69 99 MET A CA 1
ATOM 770 C C . MET A 1 99 ? 8.500 -6.489 0.122 1.00 82.69 99 MET A C 1
ATOM 772 O O . MET A 1 99 ? 9.612 -6.611 -0.391 1.00 82.69 99 MET A O 1
ATOM 776 N N .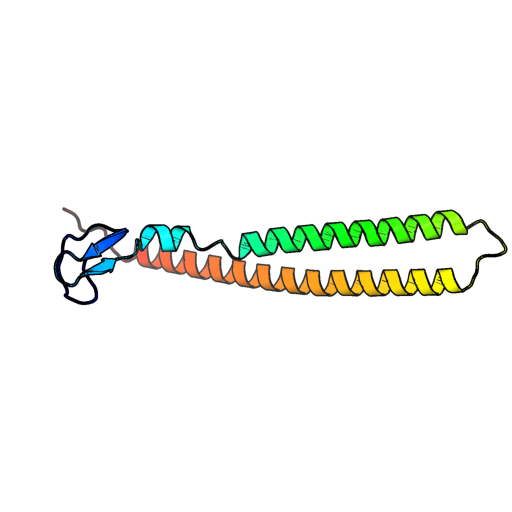 LEU A 1 100 ? 7.375 -6.570 -0.598 1.00 81.75 100 LEU A N 1
ATOM 777 C CA . LEU A 1 100 ? 7.376 -6.807 -2.045 1.00 81.75 100 LEU A CA 1
ATOM 778 C C . LEU A 1 100 ? 8.105 -5.693 -2.808 1.00 81.75 100 LEU A C 1
ATOM 780 O O . LEU A 1 100 ? 8.906 -5.981 -3.696 1.00 81.75 100 LEU A O 1
ATOM 784 N N . LYS A 1 101 ? 7.906 -4.423 -2.426 1.00 77.94 101 LYS A N 1
ATOM 785 C CA . LYS A 1 101 ? 8.650 -3.295 -3.016 1.00 77.94 101 LYS A CA 1
ATOM 786 C C . LYS A 1 101 ? 10.157 -3.420 -2.803 1.00 77.94 101 LYS A C 1
ATOM 788 O O . LYS A 1 101 ? 10.913 -3.151 -3.735 1.00 77.94 101 LYS A O 1
ATOM 793 N N . LYS A 1 102 ? 10.604 -3.839 -1.612 1.00 84.25 102 LYS A N 1
ATOM 794 C CA . LYS A 1 102 ? 12.034 -4.071 -1.350 1.00 84.25 102 LYS A CA 1
ATOM 795 C C . LYS A 1 102 ? 12.600 -5.143 -2.282 1.00 84.25 102 LYS A C 1
ATOM 797 O O . LYS A 1 102 ? 13.618 -4.889 -2.918 1.00 84.25 102 LYS A O 1
ATOM 802 N N . GLN A 1 103 ? 11.901 -6.268 -2.437 1.00 84.75 103 GLN A N 1
ATOM 803 C CA . GLN A 1 103 ? 12.345 -7.342 -3.330 1.00 84.75 103 GLN A CA 1
ATOM 804 C C . GLN A 1 103 ? 12.387 -6.913 -4.802 1.00 84.75 103 GLN A C 1
ATOM 806 O O . GLN A 1 103 ? 13.320 -7.261 -5.522 1.00 84.75 103 GLN A O 1
ATOM 811 N N . LEU A 1 104 ? 11.405 -6.134 -5.263 1.00 82.69 104 LEU A N 1
ATOM 812 C CA . LEU A 1 104 ? 11.402 -5.609 -6.632 1.00 82.69 104 LEU A CA 1
ATOM 813 C C . LEU A 1 104 ? 12.550 -4.621 -6.869 1.00 82.69 104 LEU A C 1
ATOM 815 O O . LEU A 1 104 ? 13.194 -4.677 -7.916 1.00 82.69 104 LEU A O 1
ATOM 819 N N . LYS A 1 105 ? 12.837 -3.750 -5.893 1.00 81.75 105 LYS A N 1
ATOM 820 C CA . LYS A 1 105 ? 13.962 -2.811 -5.964 1.00 81.75 105 LYS A CA 1
ATOM 821 C C . LYS A 1 105 ? 15.296 -3.551 -6.038 1.00 81.75 105 LYS A C 1
ATOM 823 O O . LYS A 1 105 ? 16.131 -3.204 -6.864 1.00 81.75 105 LYS A O 1
ATOM 828 N N . GLU A 1 106 ? 15.479 -4.579 -5.215 1.00 84.62 106 GLU A N 1
ATOM 829 C CA . GLU A 1 106 ? 16.696 -5.393 -5.209 1.00 84.62 106 GLU A CA 1
ATOM 830 C C . GLU A 1 106 ? 16.894 -6.130 -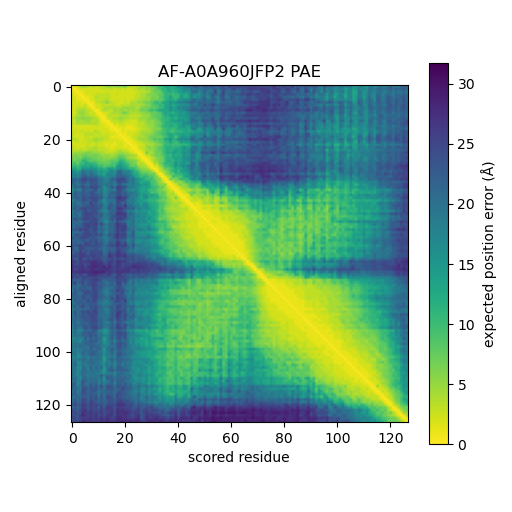6.540 1.00 84.62 106 GLU A C 1
ATOM 832 O O . GLU A 1 106 ? 17.965 -6.039 -7.139 1.00 84.62 106 GLU A O 1
ATOM 837 N N . LYS A 1 107 ? 15.834 -6.748 -7.083 1.00 82.81 107 LYS A N 1
ATOM 838 C CA . LYS A 1 107 ? 15.876 -7.367 -8.418 1.00 82.81 107 LYS A CA 1
ATOM 839 C C . LYS A 1 107 ? 16.219 -6.367 -9.525 1.00 82.81 107 LYS A C 1
ATOM 841 O O . LYS A 1 107 ? 16.962 -6.723 -10.436 1.00 82.81 107 LYS A O 1
ATOM 846 N N . ARG A 1 108 ? 15.710 -5.128 -9.454 1.00 81.56 108 ARG A N 1
ATOM 847 C CA . ARG A 1 108 ? 16.047 -4.069 -10.421 1.00 81.56 108 ARG A CA 1
ATOM 848 C C . ARG A 1 108 ? 17.532 -3.708 -10.352 1.00 81.56 108 ARG A C 1
ATOM 850 O O . ARG A 1 108 ? 18.186 -3.717 -11.382 1.00 81.56 108 ARG A O 1
ATOM 857 N N . VAL A 1 109 ? 18.074 -3.483 -9.153 1.00 83.12 109 VAL A N 1
ATOM 858 C CA . VAL A 1 109 ? 19.500 -3.155 -8.965 1.00 83.12 109 VAL A CA 1
ATOM 859 C C . VAL A 1 109 ? 20.412 -4.263 -9.502 1.00 83.12 109 VAL A C 1
ATOM 861 O O . VAL A 1 109 ? 21.410 -3.963 -10.152 1.00 83.12 109 VAL A O 1
ATOM 864 N N . ILE A 1 110 ? 20.070 -5.536 -9.272 1.00 83.12 110 ILE A N 1
ATOM 865 C CA . ILE A 1 110 ? 20.844 -6.675 -9.794 1.00 83.12 110 ILE A CA 1
ATOM 866 C C . ILE A 1 110 ? 20.815 -6.704 -11.327 1.00 83.12 110 ILE A C 1
ATOM 868 O O . ILE A 1 110 ? 21.861 -6.871 -11.951 1.00 83.12 110 ILE A O 1
ATOM 872 N N . ARG A 1 111 ? 19.635 -6.521 -11.934 1.00 78.06 111 ARG A N 1
ATOM 873 C CA . ARG A 1 111 ? 19.482 -6.494 -13.394 1.00 78.06 111 ARG A CA 1
A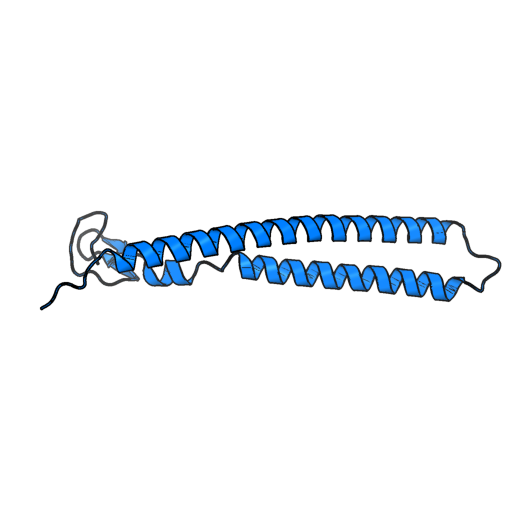TOM 874 C C . ARG A 1 111 ? 20.279 -5.350 -14.023 1.00 78.06 111 ARG A C 1
ATOM 876 O O . ARG A 1 111 ? 21.033 -5.593 -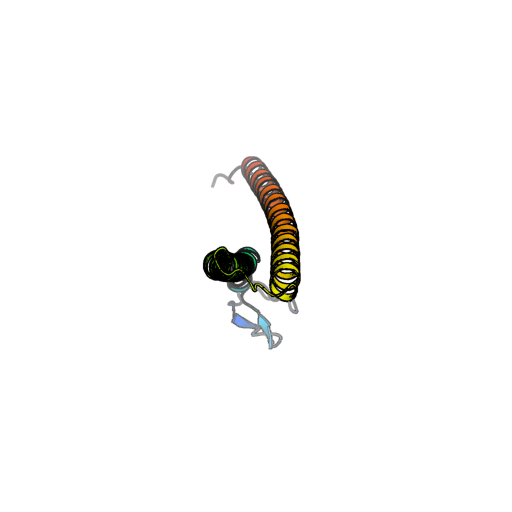14.957 1.00 78.06 111 ARG A O 1
ATOM 883 N N . ASP A 1 112 ? 20.155 -4.141 -13.483 1.00 79.38 112 ASP A N 1
ATOM 884 C CA . ASP A 1 112 ? 20.833 -2.955 -14.016 1.00 79.38 112 ASP A CA 1
ATOM 885 C C . ASP A 1 112 ? 22.367 -3.076 -13.866 1.00 79.38 112 ASP A C 1
ATOM 887 O O . ASP A 1 112 ? 23.119 -2.627 -14.729 1.00 79.38 112 ASP A O 1
ATOM 891 N N . LYS A 1 113 ? 22.852 -3.745 -12.807 1.00 81.50 113 LYS A N 1
ATOM 892 C CA . LYS A 1 113 ? 24.280 -4.051 -12.634 1.00 81.50 113 LYS A CA 1
ATOM 893 C C . LYS A 1 113 ? 24.787 -5.063 -13.670 1.00 81.50 113 LYS A C 1
ATOM 895 O O . LYS A 1 113 ? 25.840 -4.838 -14.256 1.00 81.50 113 LYS A O 1
ATOM 900 N N . GLY A 1 114 ? 24.026 -6.129 -13.929 1.00 74.69 114 GLY A N 1
ATOM 901 C CA . GLY A 1 114 ? 24.371 -7.125 -14.950 1.00 74.69 114 GLY A CA 1
ATOM 902 C C . GLY A 1 114 ? 24.427 -6.539 -16.364 1.00 74.69 114 GLY A C 1
ATOM 903 O O . GLY A 1 114 ? 25.334 -6.863 -17.123 1.00 74.69 114 GLY A O 1
ATOM 904 N N . GLU A 1 115 ? 23.508 -5.629 -16.700 1.00 73.56 115 GLU A N 1
ATOM 905 C CA . GLU A 1 115 ? 23.504 -4.930 -17.993 1.00 73.56 115 GLU A CA 1
ATOM 906 C C . GLU A 1 115 ? 24.710 -3.991 -18.154 1.00 73.56 115 GLU A C 1
ATOM 908 O O . GLU A 1 115 ? 25.313 -3.926 -19.226 1.00 73.56 115 GLU A O 1
ATOM 913 N N . ASN A 1 116 ? 25.114 -3.300 -17.084 1.00 70.19 116 ASN A N 1
ATOM 914 C CA . ASN A 1 116 ? 26.290 -2.433 -17.113 1.00 70.19 116 ASN A CA 1
ATOM 915 C C . ASN A 1 116 ? 27.588 -3.244 -17.288 1.00 70.19 116 ASN A C 1
ATOM 917 O O . ASN A 1 116 ? 28.415 -2.903 -18.130 1.00 70.19 116 ASN A O 1
ATOM 921 N N . ASP A 1 117 ? 27.730 -4.367 -16.576 1.00 73.69 117 ASP A N 1
ATOM 922 C CA . ASP A 1 117 ? 28.889 -5.259 -16.718 1.00 73.69 117 ASP A CA 1
ATOM 923 C C . ASP A 1 117 ? 28.967 -5.867 -18.136 1.00 73.69 117 ASP A C 1
ATOM 925 O O . ASP A 1 117 ? 30.050 -5.989 -18.710 1.00 73.69 117 ASP A O 1
ATOM 929 N N . GLN A 1 118 ? 27.822 -6.185 -18.751 1.00 68.31 118 GLN A N 1
ATOM 930 C CA . GLN A 1 118 ? 27.757 -6.736 -20.108 1.00 68.31 118 GLN A CA 1
ATOM 931 C C . GLN A 1 118 ? 28.075 -5.692 -21.195 1.00 68.31 118 GLN A C 1
ATOM 933 O O . GLN A 1 118 ? 28.719 -6.023 -22.193 1.00 68.31 118 GLN A O 1
ATOM 938 N N . ASN A 1 119 ? 27.701 -4.427 -20.982 1.00 59.75 119 ASN A N 1
ATOM 939 C CA . ASN A 1 119 ? 28.067 -3.315 -21.866 1.00 59.75 119 ASN A CA 1
ATOM 940 C C . ASN A 1 119 ? 29.559 -2.945 -21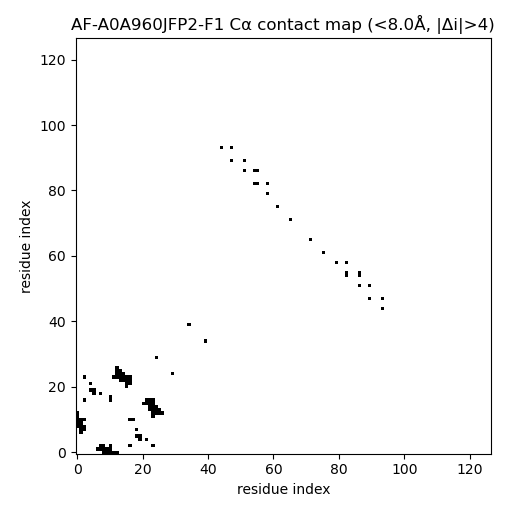.787 1.00 59.75 119 ASN A C 1
ATOM 942 O O . ASN A 1 119 ? 30.115 -2.476 -22.775 1.00 59.75 119 ASN A O 1
ATOM 946 N N . VAL A 1 120 ? 30.232 -3.185 -20.655 1.00 60.72 120 VAL A N 1
ATOM 947 C CA . VAL A 1 120 ? 31.686 -2.959 -20.516 1.00 60.72 120 VAL A CA 1
ATOM 948 C C . VAL A 1 120 ? 32.509 -4.009 -21.278 1.00 60.72 120 VAL A C 1
ATOM 950 O O . VAL A 1 120 ? 33.607 -3.709 -21.744 1.00 60.72 120 VAL A O 1
ATOM 953 N N . ILE A 1 121 ? 31.986 -5.229 -21.444 1.00 61.88 121 ILE A N 1
ATOM 954 C CA . ILE A 1 121 ? 32.692 -6.340 -22.110 1.00 61.88 121 ILE A CA 1
ATOM 955 C C . ILE A 1 121 ? 32.562 -6.290 -23.645 1.00 61.88 121 ILE A C 1
ATOM 957 O O . ILE A 1 121 ? 33.357 -6.923 -24.333 1.00 61.88 121 ILE A O 1
ATOM 961 N N . GLN A 1 122 ? 31.616 -5.526 -24.204 1.00 51.50 122 GLN A N 1
ATOM 962 C CA . GLN A 1 122 ? 31.517 -5.292 -25.651 1.00 51.50 122 GLN A CA 1
ATOM 963 C C . GLN A 1 122 ? 32.356 -4.058 -26.044 1.00 51.50 122 GLN A C 1
ATOM 965 O O . GLN A 1 122 ? 31.865 -2.931 -25.931 1.00 51.50 122 GLN A O 1
ATOM 970 N N . PRO A 1 123 ? 33.618 -4.205 -26.503 1.00 58.12 123 PRO A N 1
ATOM 971 C CA . PRO A 1 123 ? 34.380 -3.073 -27.006 1.00 58.12 123 PRO A CA 1
ATOM 972 C C . PRO A 1 123 ? 33.672 -2.481 -28.226 1.00 58.12 123 PRO A C 1
ATOM 974 O O . PRO A 1 123 ? 33.324 -3.181 -29.178 1.00 58.12 123 PRO A O 1
ATOM 977 N N . LYS A 1 124 ? 33.475 -1.162 -28.185 1.00 52.62 124 LYS A N 1
ATOM 978 C CA . LYS A 1 124 ? 32.999 -0.341 -29.300 1.00 52.62 124 LYS A CA 1
ATOM 979 C C . LYS A 1 124 ? 33.788 -0.717 -30.568 1.00 52.62 124 LYS A C 1
ATOM 981 O O . LYS A 1 124 ? 35.012 -0.577 -30.535 1.00 52.62 124 LYS A O 1
ATOM 986 N N . PRO A 1 125 ? 33.149 -1.180 -31.661 1.00 51.59 125 PRO A N 1
ATOM 987 C CA . PRO A 1 125 ? 33.863 -1.397 -32.910 1.00 51.59 125 PRO A CA 1
ATOM 988 C C . PRO A 1 125 ? 34.441 -0.050 -33.351 1.00 51.59 125 PRO A C 1
ATOM 990 O O . PRO A 1 125 ? 33.708 0.918 -33.563 1.00 51.59 125 PRO A O 1
ATOM 993 N N . ALA A 1 126 ? 35.770 0.028 -33.363 1.00 57.53 126 ALA A N 1
ATOM 994 C CA . ALA A 1 126 ? 36.497 1.166 -33.891 1.00 57.53 126 ALA A CA 1
ATOM 995 C C . ALA A 1 126 ? 36.279 1.184 -35.408 1.00 57.53 126 ALA A C 1
ATOM 997 O O . ALA A 1 126 ? 36.700 0.257 -36.100 1.00 57.53 126 ALA A O 1
ATOM 998 N N . ASN A 1 127 ? 35.555 2.202 -35.875 1.00 58.66 127 ASN A N 1
ATOM 999 C CA . ASN A 1 127 ? 35.516 2.586 -37.284 1.00 58.66 127 ASN A CA 1
ATOM 1000 C C . ASN A 1 127 ? 36.839 3.238 -37.683 1.00 58.66 127 ASN A C 1
ATOM 1002 O O . ASN A 1 127 ? 37.391 3.978 -36.833 1.00 58.66 127 ASN A O 1
#

Nearest PDB structures (foldseek):
  4czz-assembly1_A  TM=7.463E-01  e=5.423E+00  Homo sapiens
  4hr1-assembly1_A  TM=5.994E-01  e=4.435E+00  Pyrococcus abyssi virus 1
  4bay-assembly1_A  TM=4.530E-01  e=2.775E+00  Homo sapiens

pLDDT: mean 78.13, std 10.94, range [48.75, 93.38]